Protein AF-A0A530GXF8-F1 (afdb_monomer_lite)

pLDDT: mean 95.41, std 4.09, range [72.75, 98.56]

Foldseek 3Di:
DDDVVVVVVCVPDDDDDDDDDDDVVVLVVVVVVVCVVCVPDAAADECVVPVPVVSVVSCVVVPHHYDYDDPVSVVD

Sequence (76 aa):
MATQRILDFLATRRPNGPCLVVDLDVVRDNFRAFEKALPDSKIYYAVKANPAPEILRLLAAMGSSFDTASVAEVEM

Radius of gyration: 14.72 Å; chains: 1; bounding box: 30×33×39 Å

Secondary structure (DSSP, 8-state):
---HHHHHHHHH---SS------HHHHHHHHHHHHHH-TTS--EEEGGG---HHHHHHHHHTT-EEE--SHHHH--

Structure (mmCIF, N/CA/C/O backbone):
data_AF-A0A530GXF8-F1
#
_entry.id   AF-A0A530GXF8-F1
#
loop_
_atom_site.group_PDB
_atom_site.id
_atom_site.type_symbol
_atom_site.label_atom_id
_atom_site.label_alt_id
_atom_site.label_comp_id
_atom_site.label_asym_id
_atom_site.label_entity_id
_atom_site.label_seq_id
_atom_site.pdbx_PDB_ins_code
_atom_site.Cartn_x
_atom_site.Cartn_y
_atom_site.Cartn_z
_atom_site.occupancy
_atom_site.B_iso_or_equiv
_atom_site.auth_seq_id
_atom_site.auth_comp_id
_atom_site.auth_asym_id
_atom_site.auth_atom_id
_atom_site.pdbx_PDB_model_num
ATOM 1 N N . MET A 1 1 ? 6.002 -16.048 -4.363 1.00 72.75 1 MET A N 1
ATOM 2 C CA . MET A 1 1 ? 6.349 -16.106 -5.804 1.00 72.75 1 MET A CA 1
ATOM 3 C C . MET A 1 1 ? 5.671 -14.943 -6.518 1.00 72.75 1 MET A C 1
ATOM 5 O O . MET A 1 1 ? 4.709 -14.420 -5.969 1.00 72.75 1 MET A O 1
ATOM 9 N N . ALA A 1 2 ? 6.177 -1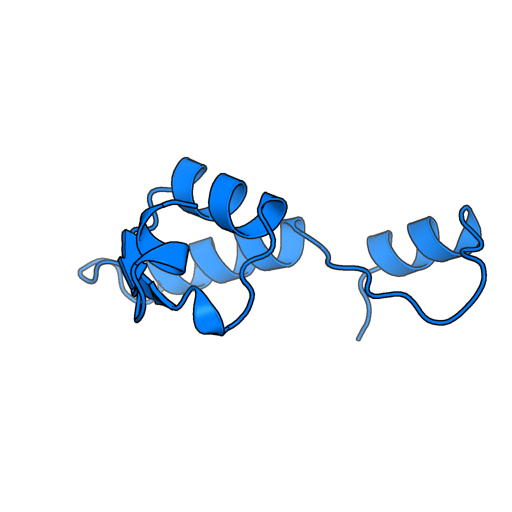4.514 -7.679 1.00 87.94 2 ALA A N 1
ATOM 10 C CA . ALA A 1 2 ? 5.532 -13.467 -8.480 1.00 87.94 2 ALA A CA 1
ATOM 11 C C . ALA A 1 2 ? 4.134 -13.915 -8.949 1.00 87.94 2 ALA A C 1
ATOM 13 O O . ALA A 1 2 ? 3.927 -15.101 -9.205 1.00 87.94 2 ALA A O 1
ATOM 14 N N . THR A 1 3 ? 3.183 -12.982 -9.040 1.00 95.44 3 THR A N 1
ATOM 15 C CA . THR A 1 3 ? 1.827 -13.269 -9.538 1.00 95.44 3 THR A CA 1
ATOM 16 C C . THR A 1 3 ? 1.855 -13.485 -11.050 1.00 95.44 3 THR A C 1
ATOM 18 O O . THR A 1 3 ? 2.722 -12.945 -11.740 1.00 95.44 3 THR A O 1
ATOM 21 N N . GLN A 1 4 ? 0.880 -14.224 -11.591 1.00 95.19 4 GLN A N 1
ATOM 22 C CA . GLN A 1 4 ? 0.770 -14.413 -13.043 1.00 95.19 4 GLN A CA 1
ATOM 23 C C . GLN A 1 4 ? 0.644 -13.069 -13.780 1.00 95.19 4 GLN A C 1
ATOM 25 O O . GLN A 1 4 ? 1.305 -12.859 -14.787 1.00 95.19 4 GLN A O 1
ATOM 30 N N . ARG A 1 5 ? -0.091 -12.108 -13.204 1.00 94.56 5 ARG A N 1
ATOM 31 C CA . ARG A 1 5 ? -0.189 -10.727 -13.705 1.00 94.56 5 ARG A CA 1
ATOM 32 C C . ARG A 1 5 ? 1.169 -10.045 -13.869 1.00 94.56 5 ARG A C 1
ATOM 34 O O . ARG A 1 5 ? 1.396 -9.382 -14.877 1.00 94.56 5 ARG A O 1
ATOM 41 N N . ILE A 1 6 ? 2.068 -10.194 -12.891 1.00 95.31 6 ILE A N 1
ATOM 42 C CA . ILE A 1 6 ? 3.427 -9.645 -12.988 1.00 95.31 6 ILE A CA 1
ATOM 43 C C . ILE A 1 6 ? 4.190 -10.322 -14.132 1.00 95.31 6 ILE A C 1
ATOM 45 O O . ILE A 1 6 ? 4.854 -9.635 -14.906 1.00 95.31 6 ILE A O 1
ATOM 49 N N . LEU A 1 7 ? 4.086 -11.648 -14.263 1.00 94.00 7 LEU A N 1
ATOM 50 C CA . LEU A 1 7 ? 4.750 -12.391 -15.337 1.00 94.00 7 LEU A CA 1
ATOM 51 C C . LEU A 1 7 ? 4.243 -11.958 -16.721 1.00 94.00 7 LEU A C 1
ATOM 53 O O . LEU A 1 7 ? 5.050 -11.668 -17.601 1.00 94.00 7 LEU A O 1
ATOM 57 N N . ASP A 1 8 ? 2.927 -11.827 -16.889 1.00 94.38 8 ASP A N 1
ATOM 58 C CA . ASP A 1 8 ? 2.295 -11.398 -18.141 1.00 94.38 8 ASP A CA 1
ATOM 59 C C . ASP A 1 8 ? 2.663 -9.945 -18.496 1.00 94.38 8 ASP A C 1
ATOM 61 O O . ASP A 1 8 ? 2.952 -9.617 -19.654 1.00 94.38 8 ASP A O 1
ATOM 65 N N . PHE A 1 9 ? 2.721 -9.064 -17.490 1.00 93.44 9 PHE A N 1
ATOM 66 C CA . PHE A 1 9 ? 3.177 -7.684 -17.660 1.00 93.44 9 PHE A CA 1
ATOM 67 C C . PHE A 1 9 ? 4.626 -7.630 -18.157 1.00 93.44 9 PHE A C 1
ATOM 69 O O . PHE A 1 9 ? 4.927 -6.911 -19.110 1.00 93.44 9 PHE A O 1
ATOM 76 N N . LEU A 1 10 ? 5.521 -8.416 -17.554 1.00 92.62 10 LEU A N 1
ATOM 77 C CA . LEU A 1 10 ? 6.934 -8.475 -17.941 1.00 92.62 10 LEU A CA 1
ATOM 78 C C . LEU A 1 10 ? 7.162 -9.186 -19.285 1.00 92.62 10 LEU A C 1
ATOM 80 O O . LEU A 1 10 ? 8.142 -8.900 -19.971 1.00 92.62 10 LEU A O 1
ATOM 84 N N . ALA A 1 11 ? 6.261 -10.080 -19.699 1.00 92.88 11 ALA A N 1
ATOM 85 C CA . ALA A 1 11 ? 6.324 -10.719 -21.013 1.00 92.88 11 ALA A CA 1
ATOM 86 C C . ALA A 1 11 ? 6.039 -9.730 -22.159 1.00 92.88 11 ALA A C 1
ATOM 88 O O . ALA A 1 11 ? 6.604 -9.863 -23.246 1.00 92.88 11 ALA A O 1
ATOM 89 N N . THR A 1 12 ? 5.185 -8.729 -21.913 1.00 94.19 12 THR A N 1
ATOM 90 C CA . THR A 1 12 ? 4.728 -7.754 -22.922 1.00 94.19 12 THR A CA 1
ATOM 91 C C . THR A 1 12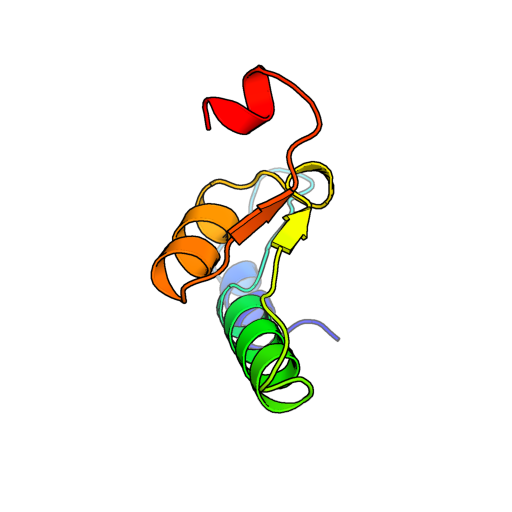 ? 5.411 -6.391 -22.826 1.00 94.19 12 THR A C 1
ATOM 93 O O . THR A 1 12 ? 5.405 -5.634 -23.797 1.00 94.19 12 THR A O 1
ATOM 96 N N . ARG A 1 13 ? 6.042 -6.067 -21.691 1.00 91.31 13 ARG A N 1
ATOM 97 C CA . ARG A 1 13 ? 6.791 -4.822 -21.491 1.00 91.31 13 ARG A CA 1
ATOM 98 C C . ARG A 1 13 ? 8.238 -5.115 -21.127 1.00 91.31 13 ARG A C 1
ATOM 100 O O . ARG A 1 13 ? 8.518 -5.807 -20.156 1.00 91.31 13 ARG A O 1
ATOM 107 N N . ARG A 1 14 ? 9.163 -4.519 -21.879 1.00 85.62 14 ARG A N 1
ATOM 108 C CA . ARG A 1 14 ? 10.607 -4.607 -21.634 1.00 85.62 14 ARG A CA 1
ATOM 109 C C . ARG A 1 14 ? 11.143 -3.235 -21.224 1.00 85.62 14 ARG A C 1
ATOM 111 O O . ARG A 1 14 ? 11.535 -2.466 -22.098 1.00 85.62 14 ARG A O 1
ATOM 118 N N . PRO A 1 15 ? 11.096 -2.882 -19.928 1.00 85.50 15 PRO A N 1
ATOM 119 C CA . PRO A 1 15 ? 11.696 -1.644 -19.454 1.00 85.50 15 PRO A CA 1
ATOM 120 C C . PRO A 1 15 ? 13.212 -1.677 -19.670 1.00 85.50 15 PRO A C 1
ATOM 122 O O . PRO A 1 15 ? 13.855 -2.720 -19.541 1.00 85.50 15 PRO A O 1
ATOM 125 N N . ASN A 1 16 ? 13.785 -0.523 -20.004 1.00 88.50 16 ASN A N 1
ATOM 126 C CA . ASN A 1 16 ? 15.229 -0.385 -20.136 1.00 88.50 16 ASN A CA 1
ATOM 127 C C . ASN A 1 16 ? 15.849 -0.324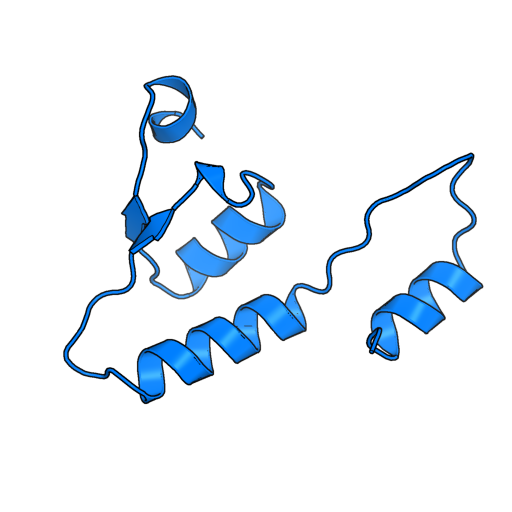 -18.732 1.00 88.50 16 ASN A C 1
ATOM 129 O O . ASN A 1 16 ? 15.829 0.724 -18.092 1.00 88.50 16 ASN A O 1
ATOM 133 N N . GLY A 1 17 ? 16.388 -1.450 -18.260 1.00 89.06 17 GLY A N 1
ATOM 134 C CA . GLY A 1 17 ? 17.069 -1.560 -16.966 1.00 89.06 17 GLY A CA 1
ATOM 135 C C . GLY A 1 17 ? 16.195 -2.107 -15.825 1.00 89.06 17 GLY A C 1
ATOM 136 O O . GLY A 1 17 ? 15.075 -2.566 -16.060 1.00 89.06 17 GLY A O 1
ATOM 137 N N . PRO A 1 18 ? 16.720 -2.114 -14.584 1.00 92.75 18 PRO A N 1
ATOM 138 C CA . PRO A 1 18 ? 15.993 -2.599 -13.414 1.00 92.75 18 PRO A CA 1
ATOM 139 C C . PRO A 1 18 ? 14.689 -1.829 -13.192 1.00 92.75 18 PRO A C 1
ATOM 141 O O . PRO A 1 18 ? 14.655 -0.605 -13.294 1.00 92.75 18 PRO A O 1
ATOM 144 N N . CYS A 1 19 ? 13.619 -2.545 -12.853 1.00 92.00 19 CYS A N 1
ATOM 145 C CA . CYS A 1 19 ? 12.323 -1.949 -12.550 1.00 92.00 19 CYS A CA 1
ATOM 146 C C . CYS A 1 19 ? 11.672 -2.625 -11.342 1.00 92.00 19 CYS A C 1
ATOM 148 O O . CYS A 1 19 ? 11.958 -3.783 -11.030 1.00 92.00 19 CYS A O 1
ATOM 150 N N . LEU A 1 20 ? 10.777 -1.891 -10.682 1.00 91.62 20 LEU A N 1
ATOM 151 C CA . LEU A 1 20 ? 9.897 -2.414 -9.647 1.00 91.62 20 LEU A CA 1
ATOM 152 C C . LEU A 1 20 ? 8.489 -2.553 -10.231 1.00 91.62 20 LEU A C 1
ATOM 154 O O . LEU A 1 20 ? 7.925 -1.579 -10.726 1.00 91.62 20 LEU A O 1
ATOM 158 N N . VAL A 1 21 ? 7.922 -3.756 -10.155 1.00 94.12 21 VAL A N 1
ATOM 159 C CA . VAL A 1 21 ? 6.529 -4.023 -10.531 1.00 94.12 21 VAL A CA 1
ATOM 160 C C . VAL A 1 21 ? 5.773 -4.432 -9.276 1.00 94.12 21 VAL A C 1
ATOM 162 O O . VAL A 1 21 ? 6.165 -5.379 -8.595 1.00 94.12 21 VAL A O 1
ATOM 165 N N . VAL A 1 22 ? 4.693 -3.714 -8.972 1.00 95.69 22 VAL A N 1
ATOM 166 C CA . VAL A 1 22 ? 3.839 -3.975 -7.809 1.00 95.69 22 VAL A CA 1
ATOM 167 C C . VAL A 1 22 ? 2.459 -4.398 -8.287 1.00 95.69 22 VAL A C 1
ATOM 169 O O . VAL A 1 22 ? 1.836 -3.727 -9.108 1.00 95.69 22 VAL A O 1
ATOM 172 N N . ASP A 1 23 ? 1.972 -5.513 -7.752 1.00 97.06 23 ASP A N 1
ATOM 173 C CA . ASP A 1 23 ? 0.622 -5.989 -8.008 1.00 97.06 23 ASP A CA 1
ATOM 174 C C . ASP A 1 23 ? -0.359 -5.389 -6.987 1.00 97.06 23 ASP A C 1
ATOM 176 O O . ASP A 1 23 ? -0.414 -5.811 -5.831 1.00 97.06 23 ASP A O 1
ATOM 180 N N . LEU A 1 24 ? -1.151 -4.407 -7.421 1.00 97.94 24 LEU A N 1
ATOM 181 C CA . LEU A 1 24 ? -2.154 -3.755 -6.572 1.00 97.94 24 LEU A CA 1
ATOM 182 C C . LEU A 1 24 ? -3.298 -4.681 -6.132 1.00 97.94 24 LEU A C 1
ATOM 184 O O . LEU A 1 24 ? -3.924 -4.412 -5.108 1.00 97.94 24 LEU A O 1
ATOM 188 N N . ASP A 1 25 ? -3.564 -5.778 -6.847 1.00 97.88 25 ASP A N 1
ATOM 189 C CA . ASP A 1 25 ? -4.589 -6.734 -6.416 1.00 97.88 25 ASP A CA 1
ATOM 190 C C . ASP A 1 25 ? -4.125 -7.468 -5.157 1.00 97.88 25 ASP A C 1
ATOM 192 O O . ASP A 1 25 ? -4.900 -7.621 -4.219 1.00 97.88 25 ASP A O 1
ATOM 196 N N . VAL A 1 26 ? -2.835 -7.806 -5.079 1.00 97.94 26 VAL A N 1
ATOM 197 C CA . VAL A 1 26 ? -2.243 -8.397 -3.871 1.00 97.94 26 VAL A CA 1
ATOM 198 C C . VAL A 1 26 ? -2.312 -7.424 -2.695 1.00 97.94 26 VAL A C 1
ATOM 200 O O . VAL A 1 26 ? -2.633 -7.832 -1.582 1.00 97.94 26 VAL A O 1
ATOM 203 N N . VAL A 1 27 ? -2.054 -6.131 -2.922 1.00 98.06 27 VAL A N 1
ATOM 204 C CA . VAL A 1 27 ? -2.182 -5.104 -1.871 1.00 98.06 27 VAL A CA 1
ATOM 205 C C . VAL A 1 27 ? -3.620 -5.040 -1.349 1.00 98.06 27 VAL A C 1
ATOM 207 O O . VAL A 1 27 ? -3.834 -5.087 -0.137 1.00 98.06 27 VAL A O 1
ATOM 210 N N . ARG A 1 28 ? -4.605 -4.991 -2.254 1.00 98.50 28 ARG A N 1
ATOM 211 C CA . ARG A 1 28 ? -6.034 -4.985 -1.912 1.00 98.50 28 ARG A CA 1
ATOM 212 C C . ARG A 1 28 ? -6.434 -6.224 -1.118 1.00 98.50 28 ARG A C 1
ATOM 214 O O . ARG A 1 28 ? -7.118 -6.111 -0.102 1.00 98.50 28 ARG A O 1
ATOM 221 N N . ASP A 1 29 ? -6.036 -7.398 -1.586 1.00 98.25 29 ASP A N 1
ATOM 222 C CA . ASP A 1 29 ? -6.446 -8.659 -0.978 1.00 98.25 29 ASP A CA 1
ATOM 223 C C . ASP A 1 29 ? -5.810 -8.824 0.408 1.00 98.25 29 ASP A C 1
ATOM 225 O O . ASP A 1 29 ? -6.495 -9.223 1.351 1.00 98.25 29 ASP A O 1
ATOM 229 N N . ASN A 1 30 ? -4.553 -8.398 0.573 1.00 97.88 30 ASN A N 1
ATOM 230 C CA . ASN A 1 30 ? -3.887 -8.355 1.873 1.00 97.88 30 ASN A CA 1
ATOM 231 C C . ASN A 1 30 ? -4.561 -7.375 2.839 1.00 97.88 30 ASN A C 1
ATOM 233 O O . ASN A 1 30 ? -4.752 -7.715 4.005 1.00 97.88 30 ASN A O 1
ATOM 237 N N . PHE A 1 31 ? -4.954 -6.184 2.374 1.00 98.25 31 PHE A N 1
ATOM 238 C CA . PHE A 1 31 ? -5.671 -5.223 3.214 1.00 98.25 31 PHE A CA 1
ATOM 239 C C . PHE A 1 31 ? -7.011 -5.792 3.695 1.00 98.25 31 PHE A C 1
ATOM 241 O O . PHE A 1 31 ? -7.284 -5.775 4.891 1.00 98.25 31 PHE A O 1
ATOM 248 N N . ARG A 1 32 ? -7.812 -6.378 2.792 1.00 98.25 32 ARG A N 1
ATOM 249 C CA . ARG A 1 32 ? -9.091 -7.020 3.151 1.00 98.25 32 ARG A CA 1
ATOM 250 C C . ARG A 1 32 ? -8.907 -8.179 4.120 1.00 98.25 32 ARG A C 1
ATOM 252 O O . ARG A 1 32 ? -9.696 -8.342 5.046 1.00 98.25 32 ARG A O 1
ATOM 259 N N . ALA A 1 33 ? -7.887 -9.005 3.895 1.00 98.31 33 ALA A N 1
ATOM 260 C CA . ALA A 1 33 ? -7.572 -10.104 4.794 1.00 98.31 33 ALA A CA 1
ATOM 261 C C . ALA A 1 33 ? -7.205 -9.584 6.190 1.00 98.31 33 ALA A C 1
ATOM 263 O O . ALA A 1 33 ? -7.653 -10.153 7.183 1.00 98.31 33 ALA A O 1
ATOM 264 N N . PHE A 1 34 ? -6.441 -8.492 6.262 1.00 97.25 34 PHE A N 1
ATOM 265 C CA . PHE A 1 34 ? -6.038 -7.893 7.527 1.00 97.25 34 PHE A CA 1
ATOM 266 C C . PHE A 1 34 ? -7.217 -7.256 8.272 1.00 97.25 34 PHE A C 1
ATOM 268 O O . PHE A 1 34 ? -7.412 -7.535 9.451 1.00 97.25 34 PHE A O 1
ATOM 275 N N . GLU A 1 35 ? -8.049 -6.488 7.569 1.00 97.19 35 GLU A N 1
ATOM 276 C CA . GLU A 1 35 ? -9.276 -5.893 8.111 1.00 97.19 35 GLU A CA 1
ATOM 277 C C . GLU A 1 35 ? -10.221 -6.972 8.656 1.00 97.19 35 GLU A C 1
ATOM 279 O O . GLU A 1 35 ? -10.697 -6.884 9.785 1.00 97.19 35 GLU A O 1
ATOM 284 N N . LYS A 1 36 ? -10.420 -8.058 7.900 1.00 97.62 36 LYS A N 1
ATOM 285 C CA . LYS A 1 36 ? -11.237 -9.196 8.341 1.00 97.62 36 LYS A CA 1
ATOM 286 C C . LYS A 1 36 ? -10.657 -9.901 9.570 1.00 97.62 36 LYS A C 1
ATOM 288 O O . LYS A 1 36 ? -11.418 -10.446 10.367 1.00 97.62 36 LYS A O 1
ATOM 293 N N . ALA A 1 37 ? -9.332 -9.950 9.700 1.00 98.19 37 ALA A N 1
ATOM 294 C CA . ALA A 1 37 ? -8.668 -10.598 10.826 1.00 98.19 37 ALA A CA 1
ATOM 295 C C . ALA A 1 37 ? -8.754 -9.774 12.123 1.00 98.19 37 ALA A C 1
ATOM 297 O O . ALA A 1 37 ? -8.704 -10.361 13.202 1.00 98.19 37 ALA A O 1
ATOM 298 N N . LEU A 1 38 ? -8.896 -8.447 12.027 1.00 96.81 38 LEU A N 1
ATOM 299 C CA . LEU A 1 38 ? -8.996 -7.526 13.164 1.00 96.81 38 LEU A CA 1
ATOM 300 C C . LEU A 1 38 ? -10.183 -6.556 12.992 1.00 96.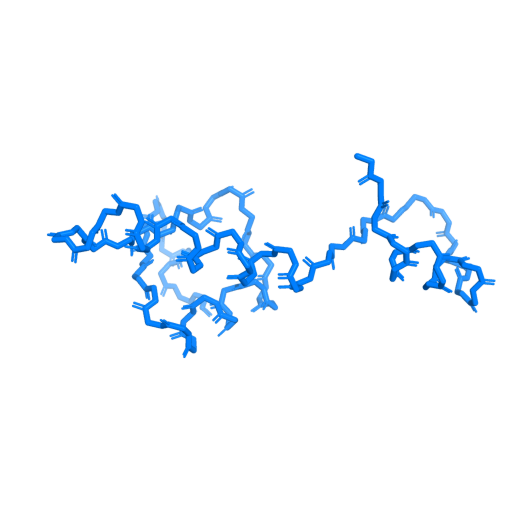81 38 LEU A C 1
ATOM 302 O O . LEU A 1 38 ? -9.969 -5.356 12.816 1.00 96.81 38 LEU A O 1
ATOM 306 N N . PRO A 1 39 ? -11.434 -7.045 13.072 1.00 94.62 39 PRO A N 1
ATOM 307 C CA . PRO A 1 39 ? -12.623 -6.259 12.724 1.00 94.62 39 PRO A CA 1
ATOM 308 C C . PRO A 1 39 ? -12.852 -5.036 13.625 1.00 94.62 39 PRO A C 1
ATOM 310 O O . PRO A 1 39 ? -13.441 -4.053 13.186 1.00 94.62 39 PRO A O 1
ATOM 313 N N . ASP A 1 40 ? -12.360 -5.074 14.864 1.00 96.69 40 ASP A N 1
ATOM 314 C CA . ASP A 1 40 ? -12.514 -3.983 15.836 1.00 96.69 40 ASP A CA 1
ATOM 315 C C . ASP A 1 40 ? -11.335 -2.993 15.821 1.00 96.69 40 ASP A C 1
ATOM 317 O O . ASP A 1 40 ? -11.254 -2.093 16.658 1.00 96.69 40 ASP A O 1
ATOM 321 N N . SER A 1 41 ? -10.378 -3.166 14.903 1.00 95.75 41 SER A N 1
ATOM 322 C CA . SER A 1 41 ? -9.191 -2.317 14.787 1.00 95.75 41 SER A CA 1
ATOM 323 C C . SER A 1 41 ? -9.209 -1.503 13.504 1.00 95.75 41 SER A C 1
ATOM 325 O O . SER A 1 41 ? -9.527 -1.998 12.426 1.00 95.75 41 SER A O 1
ATOM 327 N N . LYS A 1 42 ? -8.781 -0.244 13.603 1.00 95.88 42 LYS A N 1
ATOM 328 C CA . LYS A 1 42 ? -8.583 0.606 12.431 1.00 95.88 42 LYS A CA 1
ATOM 329 C C . LYS A 1 42 ? -7.168 0.435 11.885 1.00 95.88 42 LYS A C 1
ATOM 331 O O . LYS A 1 42 ? -6.198 0.488 12.639 1.00 95.88 42 LYS A O 1
ATOM 336 N N . ILE A 1 43 ? -7.048 0.271 10.571 1.00 97.69 43 ILE A N 1
ATOM 337 C CA . ILE A 1 43 ? -5.753 0.122 9.901 1.00 97.69 43 ILE A CA 1
ATOM 338 C C . ILE A 1 43 ? -5.162 1.503 9.597 1.00 97.69 43 ILE A C 1
ATOM 340 O O . ILE A 1 43 ? -5.800 2.338 8.952 1.00 97.69 43 ILE A O 1
ATOM 344 N N . TYR A 1 44 ? -3.920 1.713 10.040 1.00 98.12 44 TYR A N 1
ATOM 345 C CA . TYR A 1 44 ? -3.093 2.873 9.711 1.00 98.12 44 TYR A CA 1
ATOM 346 C C . TYR A 1 44 ? -1.873 2.400 8.922 1.00 98.12 44 TYR A C 1
ATOM 348 O O . TYR A 1 44 ? -0.960 1.786 9.474 1.00 98.12 44 TYR A O 1
ATOM 356 N N . TYR A 1 45 ? -1.871 2.647 7.613 1.00 98.25 45 TYR A N 1
ATOM 357 C CA . TYR A 1 45 ? -0.753 2.292 6.749 1.00 98.25 45 TYR A CA 1
ATOM 358 C C . TYR A 1 45 ? 0.402 3.276 6.948 1.00 98.25 45 TYR A C 1
ATOM 360 O O . TYR A 1 45 ? 0.236 4.479 6.759 1.00 98.25 45 TYR A O 1
ATOM 368 N N . ALA A 1 46 ? 1.577 2.768 7.311 1.00 98.31 46 ALA A N 1
ATOM 369 C CA . ALA A 1 46 ? 2.775 3.585 7.451 1.00 98.31 46 ALA A CA 1
ATOM 370 C C . ALA A 1 46 ? 3.305 4.002 6.069 1.00 98.31 46 ALA A C 1
ATOM 372 O O . ALA A 1 46 ? 3.870 3.174 5.353 1.00 98.31 46 ALA A O 1
ATOM 373 N N . VAL A 1 47 ? 3.172 5.286 5.718 1.00 97.88 47 VAL A N 1
ATOM 374 C CA . VAL A 1 47 ? 3.506 5.819 4.379 1.00 97.88 47 VAL A CA 1
ATOM 375 C C . VAL A 1 47 ? 4.969 5.557 4.005 1.00 97.88 47 VAL A C 1
ATOM 377 O O . VAL A 1 47 ? 5.257 5.128 2.888 1.00 97.88 47 VAL A O 1
ATOM 380 N N . LYS A 1 48 ? 5.877 5.674 4.981 1.00 96.38 48 LYS A N 1
ATOM 381 C CA . LYS A 1 48 ? 7.305 5.327 4.874 1.00 96.38 48 LYS A CA 1
ATOM 382 C C . LYS A 1 48 ? 7.607 3.935 4.301 1.00 96.38 48 LYS A C 1
ATOM 384 O O . LYS A 1 48 ? 8.695 3.727 3.774 1.00 96.38 48 LYS A O 1
ATOM 389 N N . ALA A 1 49 ? 6.691 2.968 4.426 1.00 96.81 49 ALA A N 1
ATOM 390 C CA . ALA A 1 49 ? 6.910 1.612 3.923 1.00 96.81 49 ALA A CA 1
ATOM 391 C C . ALA A 1 49 ? 6.923 1.570 2.388 1.00 96.81 49 ALA A C 1
ATOM 393 O O . ALA A 1 49 ? 7.741 0.863 1.799 1.00 96.81 49 ALA A O 1
ATOM 394 N N . ASN A 1 50 ? 6.020 2.317 1.750 1.00 97.25 50 ASN A N 1
ATOM 395 C CA . ASN A 1 50 ? 6.004 2.545 0.311 1.00 97.25 50 ASN A CA 1
ATOM 396 C C . ASN A 1 50 ? 5.074 3.736 -0.018 1.00 97.25 50 ASN A C 1
ATOM 398 O O . ASN A 1 50 ? 3.852 3.570 0.008 1.00 97.25 50 ASN A O 1
ATOM 402 N N . PRO A 1 51 ? 5.616 4.916 -0.373 1.00 96.75 51 PRO A N 1
ATOM 403 C CA . PRO A 1 51 ? 4.821 6.116 -0.639 1.00 96.75 51 PRO A CA 1
ATOM 404 C C . PRO A 1 51 ? 4.263 6.180 -2.073 1.00 96.75 51 PRO A C 1
ATOM 406 O O . PRO A 1 51 ? 3.841 7.245 -2.518 1.00 96.75 51 PRO A O 1
ATOM 409 N N . ALA A 1 52 ? 4.281 5.078 -2.836 1.00 97.56 52 ALA A N 1
ATOM 410 C CA . ALA A 1 52 ? 3.773 5.068 -4.206 1.00 97.56 52 ALA A CA 1
ATOM 411 C C . ALA A 1 52 ? 2.301 5.541 -4.256 1.00 97.56 52 ALA A C 1
ATOM 413 O O . ALA A 1 52 ? 1.443 4.910 -3.622 1.00 97.56 52 ALA A O 1
ATOM 414 N N . PRO A 1 53 ? 1.967 6.599 -5.025 1.00 97.19 53 PRO A N 1
ATOM 415 C CA . PRO A 1 53 ? 0.618 7.165 -5.052 1.00 97.19 53 PRO A CA 1
ATOM 416 C C . PRO A 1 53 ? -0.467 6.156 -5.432 1.00 97.19 53 PRO A C 1
ATOM 418 O O . PRO A 1 53 ? -1.601 6.256 -4.972 1.00 97.19 53 PRO A O 1
ATOM 421 N N . GLU A 1 54 ? -0.147 5.164 -6.262 1.00 97.94 54 GLU A N 1
ATOM 422 C CA . GLU A 1 54 ? -1.067 4.098 -6.653 1.00 97.94 54 GLU A CA 1
ATOM 423 C C . GLU A 1 54 ? -1.477 3.215 -5.466 1.00 97.94 54 GLU A C 1
ATOM 425 O O . GLU A 1 54 ? -2.637 2.810 -5.383 1.00 97.94 54 GLU A O 1
ATOM 430 N N . ILE A 1 55 ? -0.558 2.956 -4.528 1.00 98.12 55 ILE A N 1
ATOM 431 C CA . ILE A 1 55 ? -0.838 2.211 -3.293 1.00 98.12 55 ILE A CA 1
ATOM 432 C C . ILE A 1 55 ? -1.669 3.077 -2.347 1.00 98.12 55 ILE A C 1
ATOM 434 O O . ILE A 1 55 ? -2.703 2.623 -1.859 1.00 98.12 55 ILE A O 1
ATOM 438 N N . LEU A 1 56 ? -1.254 4.327 -2.118 1.00 98.00 56 LEU A N 1
ATOM 439 C CA . LEU A 1 56 ? -1.947 5.228 -1.193 1.00 98.00 56 LEU A CA 1
ATOM 440 C C . LEU A 1 56 ? -3.390 5.489 -1.644 1.00 98.00 56 LEU A C 1
ATOM 442 O O . LEU A 1 56 ? -4.314 5.346 -0.848 1.00 98.00 56 LEU A O 1
ATOM 446 N N . ARG A 1 57 ? -3.613 5.762 -2.938 1.00 98.25 57 ARG A N 1
ATOM 447 C CA . ARG A 1 57 ? -4.964 5.942 -3.502 1.00 98.25 57 ARG A CA 1
ATOM 448 C C . ARG A 1 57 ? -5.824 4.692 -3.353 1.00 98.25 57 ARG A C 1
ATOM 450 O O . ARG A 1 57 ? -7.000 4.813 -3.018 1.00 98.25 57 ARG A O 1
ATOM 457 N N . LEU A 1 58 ? -5.255 3.506 -3.588 1.00 98.56 58 LEU A N 1
ATOM 458 C CA . LEU A 1 58 ? -5.970 2.243 -3.409 1.00 98.56 58 LEU A CA 1
ATOM 459 C C . LEU A 1 58 ? -6.408 2.065 -1.953 1.00 98.56 58 LEU A C 1
ATOM 461 O O . LEU A 1 58 ? -7.583 1.823 -1.695 1.00 98.56 58 LEU A O 1
ATOM 465 N N . LEU A 1 59 ? -5.478 2.209 -1.009 1.00 98.25 59 LEU A N 1
ATOM 466 C CA . LEU A 1 59 ? -5.752 2.029 0.416 1.00 98.25 59 LEU A CA 1
ATOM 467 C C . LEU A 1 59 ? -6.735 3.082 0.944 1.00 98.25 59 LEU A C 1
ATOM 469 O O . LEU A 1 59 ? -7.636 2.741 1.707 1.00 98.25 59 LEU A O 1
ATOM 473 N N . ALA A 1 60 ? -6.626 4.333 0.489 1.00 97.69 60 ALA A N 1
ATOM 474 C CA . ALA A 1 60 ? -7.567 5.398 0.827 1.00 97.69 60 ALA A CA 1
ATOM 475 C C . ALA A 1 60 ? -8.984 5.074 0.328 1.00 97.69 60 ALA A C 1
ATOM 477 O O . ALA A 1 60 ? -9.944 5.166 1.092 1.00 97.69 60 ALA A O 1
ATOM 478 N N . ALA A 1 61 ? -9.119 4.615 -0.923 1.00 98.12 61 ALA A N 1
ATOM 479 C CA . ALA A 1 61 ? -10.405 4.196 -1.488 1.00 98.12 61 ALA A CA 1
ATOM 480 C C . ALA A 1 61 ? -11.016 2.983 -0.763 1.00 98.12 61 ALA A C 1
ATOM 482 O O . ALA A 1 61 ? -12.227 2.780 -0.809 1.00 98.12 61 ALA A O 1
ATOM 483 N N . MET A 1 62 ? -10.188 2.183 -0.091 1.00 97.69 62 MET A N 1
ATOM 484 C CA . MET A 1 62 ? -10.609 1.045 0.725 1.00 97.69 62 MET A CA 1
ATOM 485 C C . MET A 1 62 ? -10.917 1.403 2.185 1.00 97.69 62 MET A C 1
ATOM 487 O O . MET A 1 62 ? -11.336 0.528 2.932 1.00 97.69 62 MET A O 1
ATOM 491 N N . GLY A 1 63 ? -10.734 2.661 2.597 1.00 96.44 63 GLY A N 1
ATOM 492 C CA . GLY A 1 63 ? -11.026 3.120 3.959 1.00 96.44 63 GLY A CA 1
ATOM 493 C C . GLY A 1 63 ? -9.845 3.064 4.935 1.00 96.44 63 GLY A C 1
ATOM 494 O O . GLY A 1 63 ? -10.040 3.278 6.134 1.00 96.44 63 GLY A O 1
ATOM 495 N N . SER A 1 64 ? -8.619 2.820 4.457 1.00 97.44 64 SER A N 1
ATOM 496 C CA . SER A 1 64 ? -7.416 2.900 5.294 1.00 97.44 64 SER A CA 1
ATOM 497 C C . SER A 1 64 ? -7.208 4.312 5.844 1.00 97.44 64 SER A C 1
ATOM 499 O O . SER A 1 64 ? -7.485 5.310 5.181 1.00 97.44 64 SER A O 1
ATOM 501 N N . SER A 1 65 ? -6.648 4.400 7.049 1.00 97.56 65 SER A N 1
ATOM 502 C CA . SER A 1 65 ? -5.957 5.604 7.526 1.00 97.56 65 SER A CA 1
ATOM 503 C C . SER A 1 65 ? -4.452 5.487 7.276 1.00 97.56 65 SER A C 1
ATOM 505 O O . SER A 1 65 ? -3.975 4.438 6.833 1.00 97.56 65 SER A O 1
ATOM 507 N N . PHE A 1 66 ? -3.707 6.557 7.548 1.00 98.12 66 PHE A N 1
ATOM 508 C CA . PHE A 1 66 ? -2.274 6.636 7.271 1.00 98.12 66 PHE A CA 1
ATOM 509 C C . PHE A 1 66 ? -1.499 7.103 8.504 1.00 98.12 66 PHE A C 1
ATOM 511 O O . PHE A 1 66 ? -1.948 7.995 9.222 1.00 98.12 66 PHE A O 1
ATOM 518 N N . ASP A 1 67 ? -0.360 6.459 8.751 1.00 98.25 67 ASP A N 1
ATOM 519 C CA . ASP A 1 67 ? 0.659 6.874 9.717 1.00 98.25 67 ASP A CA 1
ATOM 520 C C . ASP A 1 67 ? 1.780 7.595 8.956 1.00 98.25 67 ASP A C 1
ATOM 522 O O . ASP A 1 67 ? 2.429 7.004 8.083 1.00 98.25 67 ASP A O 1
ATOM 526 N N . THR A 1 68 ? 1.979 8.871 9.281 1.00 97.88 68 THR A N 1
ATOM 527 C CA . THR A 1 68 ? 2.913 9.786 8.613 1.00 97.88 68 THR A CA 1
ATOM 528 C C . THR A 1 68 ? 3.944 10.312 9.605 1.00 97.88 68 THR A C 1
ATOM 530 O O . THR A 1 68 ? 3.600 10.718 10.71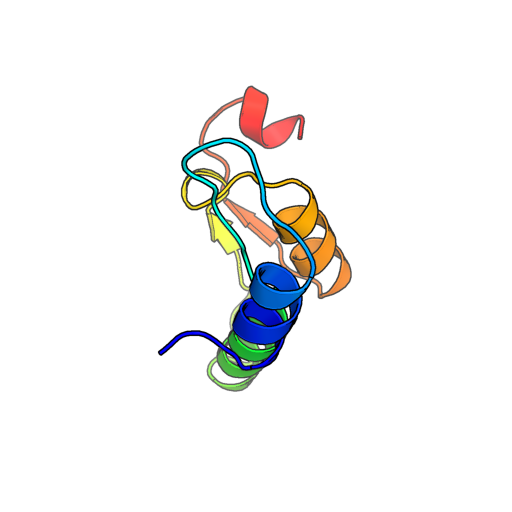4 1.00 97.88 68 THR A O 1
ATOM 533 N N . ALA A 1 69 ? 5.202 10.376 9.185 1.00 96.62 69 ALA A N 1
ATOM 534 C CA . ALA A 1 69 ? 6.353 10.770 9.990 1.00 96.62 69 ALA A CA 1
ATOM 535 C C . ALA A 1 69 ? 7.032 12.069 9.513 1.00 96.62 69 ALA A C 1
ATOM 537 O O . ALA A 1 69 ? 8.042 12.476 10.086 1.00 96.62 69 ALA A O 1
ATOM 538 N N . SER A 1 70 ? 6.516 12.734 8.474 1.00 96.19 70 SER A N 1
ATOM 539 C CA . SER A 1 70 ? 7.039 14.024 8.002 1.00 96.19 70 SER A CA 1
ATOM 540 C C . SER A 1 70 ? 5.952 14.890 7.364 1.00 96.19 70 SER A C 1
ATOM 542 O O . SER A 1 70 ? 4.916 14.376 6.954 1.00 96.19 70 SER A O 1
ATOM 544 N N . VAL A 1 71 ? 6.206 16.199 7.238 1.00 96.75 71 VAL A N 1
ATOM 545 C CA . VAL A 1 71 ? 5.301 17.133 6.537 1.00 96.75 71 VAL A CA 1
ATOM 546 C C . VAL A 1 71 ? 5.071 16.692 5.092 1.00 96.75 71 VAL A C 1
ATOM 548 O O . VAL A 1 71 ? 3.933 16.649 4.646 1.00 96.75 71 VAL A O 1
ATOM 551 N N . ALA A 1 72 ? 6.129 16.261 4.400 1.00 95.12 72 ALA A N 1
ATOM 552 C CA . ALA A 1 72 ? 6.018 15.757 3.035 1.00 95.12 72 ALA A CA 1
ATOM 553 C C . ALA A 1 72 ? 5.090 14.535 2.934 1.00 95.12 72 ALA A C 1
ATOM 555 O O . ALA A 1 72 ? 4.390 14.388 1.944 1.00 95.12 72 ALA A O 1
ATOM 556 N N . GLU A 1 73 ? 5.051 13.668 3.953 1.00 94.94 73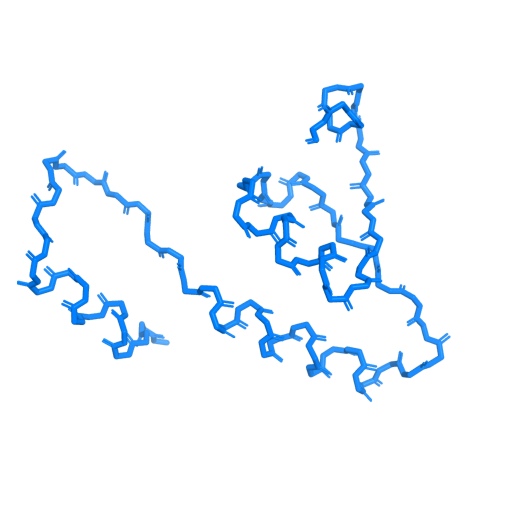 GLU A N 1
ATOM 557 C CA . GLU A 1 73 ? 4.118 12.535 3.979 1.00 94.94 73 GLU A CA 1
ATOM 558 C C . GLU A 1 73 ? 2.670 12.937 4.260 1.00 94.94 73 GLU A C 1
ATOM 560 O O . GLU A 1 73 ? 1.762 12.248 3.810 1.00 94.94 73 GLU A O 1
ATOM 565 N N . VAL A 1 74 ? 2.452 14.039 4.978 1.00 94.25 74 VAL A N 1
ATOM 566 C CA . VAL A 1 74 ? 1.113 14.587 5.243 1.00 94.25 74 VAL A CA 1
ATOM 567 C C . VAL A 1 74 ? 0.536 15.291 4.010 1.00 94.25 74 VAL A C 1
ATOM 569 O O . VAL A 1 74 ? -0.679 15.315 3.838 1.00 94.25 74 VAL A O 1
ATOM 572 N N . GLU A 1 75 ? 1.389 15.871 3.166 1.00 93.56 75 GLU A N 1
ATOM 573 C CA . GLU A 1 75 ? 0.989 16.635 1.974 1.00 93.56 75 GLU A CA 1
ATOM 574 C C . GLU A 1 75 ? 0.753 15.778 0.712 1.00 93.56 75 GLU A C 1
ATOM 576 O O . GLU A 1 75 ? 0.288 16.316 -0.296 1.00 93.56 75 GLU A O 1
ATOM 581 N N . MET A 1 76 ? 1.080 14.478 0.744 1.00 86.12 76 MET A N 1
ATOM 582 C CA . MET A 1 76 ? 0.880 13.525 -0.366 1.00 86.12 76 MET A CA 1
ATOM 583 C C . MET A 1 76 ? -0.588 13.137 -0.577 1.00 86.12 76 MET A C 1
ATOM 585 O O . MET A 1 76 ? -0.974 12.998 -1.764 1.00 86.12 76 MET A O 1
#